Protein AF-A0A914NTE7-F1 (afdb_monomer_lite)

Structure (mmCIF, N/CA/C/O backbone):
data_AF-A0A914NTE7-F1
#
_entry.id   AF-A0A914NTE7-F1
#
loop_
_atom_site.group_PDB
_atom_site.id
_atom_site.type_symbol
_atom_site.label_atom_id
_atom_site.label_alt_id
_atom_site.label_comp_id
_atom_site.label_asym_id
_atom_site.label_entity_id
_atom_site.label_seq_id
_atom_site.pdbx_PDB_ins_code
_atom_site.Cartn_x
_atom_site.Cartn_y
_atom_site.Cartn_z
_atom_site.occupancy
_atom_site.B_iso_or_equiv
_atom_site.auth_seq_id
_atom_site.auth_comp_id
_atom_site.auth_asym_id
_atom_site.auth_atom_id
_atom_site.pdbx_PDB_model_num
ATOM 1 N N . ALA A 1 1 ? 28.923 -19.900 19.655 1.00 73.25 1 ALA A N 1
ATOM 2 C CA . ALA A 1 1 ? 27.895 -19.745 20.715 1.00 73.25 1 ALA A CA 1
ATOM 3 C C . ALA A 1 1 ? 27.067 -18.450 20.596 1.00 73.25 1 ALA A C 1
ATOM 5 O O . ALA A 1 1 ? 25.874 -18.494 20.878 1.00 73.25 1 ALA A O 1
ATOM 6 N N . ASN A 1 2 ? 27.645 -17.324 20.151 1.00 90.62 2 ASN A N 1
ATOM 7 C CA . ASN A 1 2 ? 26.983 -16.005 20.154 1.00 90.62 2 ASN A CA 1
ATOM 8 C C . ASN A 1 2 ? 25.767 -15.884 19.215 1.00 90.62 2 ASN A C 1
ATOM 10 O O . ASN A 1 2 ? 24.735 -15.382 19.647 1.00 90.62 2 ASN A O 1
ATOM 14 N N . CYS A 1 3 ? 25.819 -16.427 17.991 1.00 94.38 3 CYS A N 1
ATOM 15 C CA . CYS A 1 3 ? 24.678 -16.359 17.063 1.00 94.38 3 CYS A CA 1
ATOM 16 C C . CYS A 1 3 ? 23.444 -17.107 17.593 1.00 94.38 3 CYS A C 1
ATOM 18 O O . CYS A 1 3 ? 22.327 -16.616 17.486 1.00 94.38 3 CYS A O 1
ATOM 20 N N . ARG A 1 4 ? 23.634 -18.269 18.236 1.00 96.00 4 ARG A N 1
ATOM 21 C CA . ARG A 1 4 ? 22.527 -19.024 18.850 1.00 96.00 4 ARG A CA 1
ATOM 22 C C . ARG A 1 4 ? 21.894 -18.254 20.007 1.00 96.00 4 ARG A C 1
ATOM 24 O O . ARG A 1 4 ? 20.674 -18.191 20.080 1.00 96.00 4 ARG A O 1
ATOM 31 N N . LYS A 1 5 ? 22.709 -17.634 20.870 1.00 95.94 5 LYS A N 1
ATOM 32 C CA . LYS A 1 5 ? 22.209 -16.770 21.951 1.00 95.94 5 LYS A CA 1
ATOM 33 C C . LYS A 1 5 ? 21.409 -15.591 21.394 1.00 95.94 5 LYS A C 1
ATOM 35 O O . LYS A 1 5 ? 20.302 -15.360 21.857 1.00 95.94 5 LYS A O 1
ATOM 40 N N . TYR A 1 6 ? 21.923 -14.913 20.367 1.00 95.88 6 TYR A N 1
ATOM 41 C CA . TYR A 1 6 ? 21.221 -13.811 19.704 1.00 95.88 6 TYR A CA 1
ATOM 42 C C . TYR A 1 6 ? 19.859 -14.243 19.139 1.00 95.88 6 TYR A C 1
ATOM 44 O O . TYR A 1 6 ? 18.847 -13.605 19.420 1.00 95.88 6 TYR A O 1
ATOM 52 N N . LEU A 1 7 ? 19.815 -15.362 18.405 1.00 96.50 7 LEU A N 1
ATOM 53 C CA . LEU A 1 7 ? 18.572 -15.889 17.833 1.00 96.50 7 LEU A CA 1
ATOM 54 C C . LEU A 1 7 ? 17.552 -16.281 18.911 1.00 96.50 7 LEU A C 1
ATOM 56 O O . LEU A 1 7 ? 16.361 -16.027 18.746 1.00 96.50 7 LEU A O 1
ATOM 60 N N . ILE A 1 8 ? 18.007 -16.869 20.023 1.00 96.50 8 ILE A N 1
ATOM 61 C CA . ILE A 1 8 ? 17.139 -17.189 21.163 1.00 96.50 8 ILE A CA 1
ATOM 62 C C . ILE A 1 8 ? 16.599 -15.902 21.791 1.00 96.50 8 ILE A C 1
ATOM 64 O O . ILE A 1 8 ? 15.391 -15.794 21.972 1.00 96.50 8 ILE A O 1
ATOM 68 N N . SER A 1 9 ? 17.446 -14.904 22.056 1.00 94.69 9 SER A N 1
ATOM 69 C CA . SER A 1 9 ? 17.003 -13.620 22.613 1.00 94.69 9 SER A CA 1
ATOM 70 C C . SER A 1 9 ? 15.967 -12.933 21.724 1.00 94.69 9 SER A C 1
ATOM 72 O O . SER A 1 9 ? 14.947 -12.478 22.233 1.00 94.69 9 SER 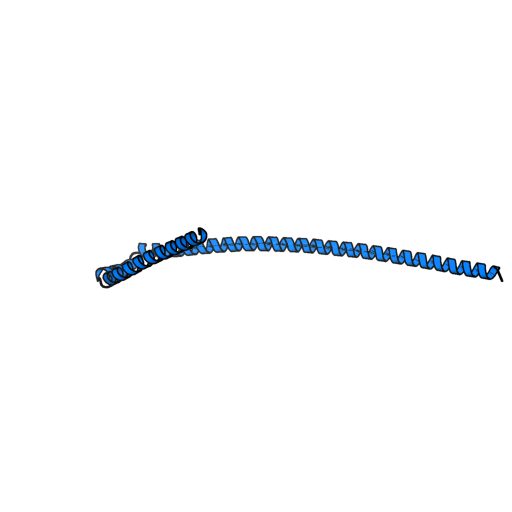A O 1
ATOM 74 N N . LYS A 1 10 ? 16.177 -12.924 20.400 1.00 96.44 10 LYS A N 1
ATOM 75 C CA . LYS A 1 10 ? 15.220 -12.358 19.439 1.00 96.44 10 LYS A CA 1
ATOM 76 C C . LYS A 1 10 ? 13.898 -13.120 19.397 1.00 96.44 10 LYS A C 1
ATOM 78 O O . LYS A 1 10 ? 12.840 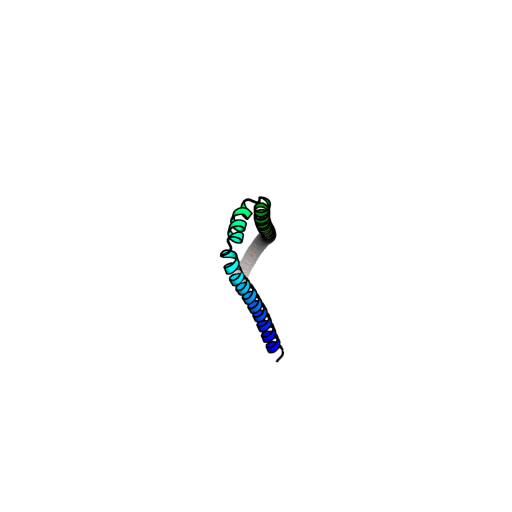-12.507 19.313 1.00 96.44 10 LYS A O 1
ATOM 83 N N . ARG A 1 11 ? 13.937 -14.452 19.497 1.00 96.62 11 ARG A N 1
ATOM 84 C CA . ARG A 1 11 ? 12.717 -15.261 19.614 1.00 96.62 11 ARG A CA 1
ATOM 85 C C . ARG A 1 11 ? 11.958 -14.927 20.898 1.00 96.62 11 ARG A C 1
ATOM 87 O O . ARG A 1 11 ? 10.760 -14.700 20.833 1.00 96.62 11 ARG A O 1
ATOM 94 N N . MET A 1 12 ? 12.645 -14.878 22.037 1.00 95.88 12 MET A N 1
ATOM 95 C CA . MET A 1 12 ? 12.011 -14.598 23.330 1.00 95.88 12 MET A CA 1
ATOM 96 C C . MET A 1 12 ? 11.447 -13.178 23.400 1.00 95.88 12 MET A C 1
ATOM 98 O O . MET A 1 12 ? 10.409 -12.972 24.009 1.00 95.88 12 MET A O 1
ATOM 102 N N . GLU A 1 13 ? 12.098 -12.204 22.763 1.00 96.31 13 GLU A N 1
ATOM 103 C CA . GLU A 1 13 ? 11.558 -10.852 22.597 1.00 96.31 13 GLU A CA 1
ATOM 104 C C . GLU A 1 13 ? 10.208 -10.881 21.872 1.00 96.31 13 GLU A C 1
ATOM 106 O O . GLU A 1 13 ? 9.221 -10.396 22.419 1.00 96.31 13 GLU A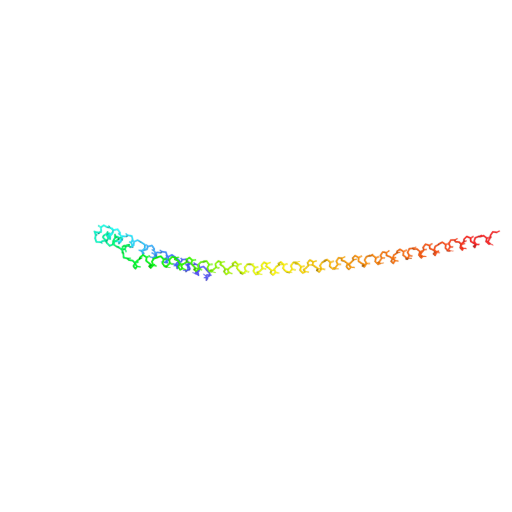 O 1
ATOM 111 N N . LYS A 1 14 ? 10.138 -11.574 20.730 1.00 96.62 14 LYS A N 1
ATOM 112 C CA . LYS A 1 14 ? 8.893 -11.747 19.974 1.00 96.62 14 LYS A CA 1
ATOM 113 C C . LYS A 1 14 ? 7.809 -12.493 20.760 1.00 96.62 14 LYS A C 1
ATOM 115 O O . LYS A 1 14 ? 6.637 -12.159 20.642 1.00 96.62 14 LYS A O 1
ATOM 120 N N . GLU A 1 15 ? 8.170 -13.515 21.536 1.00 97.00 15 GLU A N 1
ATOM 121 C CA . GLU A 1 15 ? 7.190 -14.223 22.372 1.00 97.00 15 GLU A CA 1
ATOM 122 C C . GLU A 1 15 ? 6.673 -13.342 23.516 1.00 97.00 15 GLU A C 1
ATOM 124 O O . GLU A 1 15 ? 5.473 -13.319 23.747 1.00 97.00 15 GLU A O 1
ATOM 129 N N . ARG A 1 16 ? 7.521 -12.522 24.153 1.00 96.81 16 ARG A N 1
ATOM 130 C CA . ARG A 1 16 ? 7.058 -11.558 25.169 1.00 96.81 16 ARG A CA 1
ATOM 131 C C . ARG A 1 16 ? 6.080 -10.535 24.600 1.00 96.81 16 ARG A C 1
ATOM 133 O O . ARG A 1 16 ? 5.084 -10.234 25.246 1.00 96.81 16 ARG A O 1
ATOM 140 N N . GLU A 1 17 ? 6.355 -10.013 23.405 1.00 96.81 17 GLU A N 1
ATOM 141 C CA . GLU A 1 17 ? 5.441 -9.092 22.715 1.00 96.81 17 GLU A CA 1
ATOM 142 C C . GLU A 1 17 ? 4.078 -9.744 22.453 1.00 96.81 17 GLU A C 1
ATOM 144 O O . GLU A 1 17 ? 3.037 -9.127 22.680 1.00 96.81 17 GLU A O 1
ATOM 149 N N . LYS A 1 18 ? 4.071 -11.010 22.020 1.00 97.19 18 LYS A N 1
ATOM 150 C CA . LYS A 1 18 ? 2.832 -11.769 21.810 1.00 97.19 18 LYS A CA 1
ATOM 151 C C . LYS A 1 18 ? 2.094 -12.039 23.111 1.00 97.19 18 LYS A C 1
ATOM 153 O O . LYS A 1 18 ? 0.884 -11.852 23.147 1.00 97.19 18 LYS A O 1
ATOM 158 N N . ASP A 1 19 ? 2.794 -12.479 24.150 1.00 97.94 19 ASP A N 1
ATOM 159 C CA . ASP A 1 19 ? 2.189 -12.791 25.444 1.00 97.94 19 ASP A CA 1
ATOM 160 C C . ASP A 1 19 ? 1.519 -11.551 26.042 1.00 97.94 19 ASP A C 1
ATOM 162 O O . ASP A 1 19 ? 0.396 -11.629 26.544 1.00 97.94 19 ASP A O 1
ATOM 166 N N . GLU A 1 20 ? 2.166 -10.390 25.930 1.00 97.19 20 GLU A N 1
ATOM 167 C CA . GLU A 1 20 ? 1.591 -9.120 26.368 1.00 97.19 20 GLU A CA 1
ATOM 168 C C . GLU A 1 20 ? 0.369 -8.734 25.526 1.00 97.19 20 GLU A C 1
ATOM 170 O O . GLU A 1 20 ? -0.686 -8.407 26.072 1.00 97.19 20 GLU A O 1
ATOM 175 N N . ALA A 1 21 ? 0.455 -8.856 24.198 1.00 97.88 21 ALA A N 1
ATOM 176 C CA . ALA A 1 21 ? -0.686 -8.612 23.320 1.00 97.88 21 ALA A CA 1
ATOM 177 C C . ALA A 1 21 ? -1.872 -9.537 23.651 1.00 97.88 21 ALA A C 1
ATOM 179 O O . ALA A 1 21 ? -3.012 -9.078 23.725 1.00 97.88 21 ALA A O 1
ATOM 180 N N . ILE A 1 22 ? -1.617 -10.824 23.909 1.00 98.06 22 ILE A N 1
ATOM 181 C CA . ILE A 1 22 ? -2.639 -11.802 24.302 1.00 98.06 22 ILE A CA 1
ATOM 182 C C . ILE A 1 22 ? -3.287 -11.393 25.623 1.00 98.06 22 ILE A C 1
ATOM 184 O O . ILE A 1 22 ? -4.515 -11.383 25.702 1.00 98.06 22 ILE A O 1
ATOM 188 N N . ARG A 1 23 ? -2.500 -11.005 26.633 1.00 98.06 23 ARG A N 1
ATOM 189 C CA . ARG A 1 23 ? -3.036 -10.535 27.920 1.00 98.06 23 ARG A CA 1
ATOM 190 C C . ARG A 1 23 ? -3.945 -9.329 27.752 1.00 98.06 23 ARG A C 1
ATOM 192 O O . ARG A 1 23 ? -5.046 -9.320 28.296 1.00 98.06 23 ARG A O 1
ATOM 199 N N . ILE A 1 24 ? -3.518 -8.341 26.969 1.00 97.81 24 ILE A N 1
ATOM 200 C CA . ILE A 1 24 ? -4.314 -7.142 26.695 1.00 97.81 24 ILE A CA 1
ATOM 201 C C . ILE A 1 24 ? -5.624 -7.515 25.995 1.00 97.81 24 ILE A C 1
ATOM 203 O O . ILE A 1 24 ? -6.683 -7.001 26.355 1.00 97.81 24 ILE A O 1
ATOM 207 N N . ILE A 1 25 ? -5.582 -8.415 25.010 1.00 97.62 25 ILE A N 1
ATOM 208 C CA . ILE A 1 25 ? -6.776 -8.863 24.281 1.00 97.62 25 ILE A CA 1
ATOM 209 C C . ILE A 1 25 ? -7.731 -9.622 25.205 1.00 97.62 25 ILE A C 1
ATOM 211 O O . ILE A 1 25 ? -8.926 -9.335 25.206 1.00 97.62 25 ILE A O 1
ATOM 215 N N . GLN A 1 26 ? -7.218 -10.557 26.006 1.00 97.62 26 GLN A N 1
ATOM 216 C CA . GLN A 1 26 ? -8.012 -11.336 26.958 1.00 97.62 26 GLN A CA 1
ATOM 217 C C . GLN A 1 26 ? -8.675 -10.430 27.996 1.00 97.62 26 GLN A C 1
ATOM 219 O O . GLN A 1 26 ? -9.891 -10.488 28.171 1.00 97.62 26 GLN A O 1
ATOM 224 N N . TRP A 1 27 ? -7.904 -9.525 28.603 1.00 97.88 27 TRP A N 1
ATOM 225 C CA . TRP A 1 27 ? -8.422 -8.562 29.570 1.00 97.88 27 TRP A CA 1
ATOM 226 C C . TRP A 1 27 ? -9.488 -7.651 28.953 1.00 97.88 27 TRP A C 1
ATOM 228 O O . TRP A 1 27 ? -10.553 -7.448 29.538 1.00 97.88 27 TRP A O 1
ATOM 238 N N . ASN A 1 28 ? -9.248 -7.143 27.740 1.00 97.38 28 ASN A N 1
ATOM 239 C CA . ASN A 1 28 ? -10.236 -6.337 27.025 1.00 97.38 28 ASN A CA 1
ATOM 240 C C . ASN A 1 28 ? -11.509 -7.127 26.710 1.00 97.38 28 ASN A C 1
ATOM 242 O O . ASN A 1 28 ? -12.599 -6.566 26.802 1.00 97.38 28 ASN A O 1
ATOM 246 N N . LEU A 1 29 ? -11.396 -8.408 26.354 1.00 97.19 29 LEU A N 1
ATOM 247 C CA . LEU A 1 29 ? -12.545 -9.258 26.056 1.00 97.19 29 LEU A CA 1
ATOM 248 C C . LEU A 1 29 ? -13.413 -9.474 27.298 1.00 97.19 29 LEU A C 1
ATOM 250 O O . LEU A 1 29 ? -14.623 -9.257 27.237 1.00 97.19 29 LEU A O 1
ATOM 254 N N . GLU A 1 30 ? -12.807 -9.860 28.418 1.00 96.50 30 GLU A N 1
ATOM 255 C CA . GLU A 1 30 ? -13.506 -10.040 29.696 1.00 96.50 30 GLU A CA 1
ATOM 256 C C . GLU A 1 30 ? -14.174 -8.734 30.132 1.00 96.50 30 GLU A C 1
ATOM 258 O O . GLU A 1 30 ? -15.378 -8.685 30.401 1.00 96.50 30 GLU A O 1
ATOM 263 N N . ARG A 1 31 ? -13.422 -7.629 30.086 1.00 96.00 31 ARG A N 1
ATOM 264 C CA . ARG A 1 31 ? -13.938 -6.309 30.442 1.00 96.00 31 ARG A CA 1
ATOM 265 C C . ARG A 1 31 ? -15.092 -5.877 29.540 1.00 96.00 31 ARG A C 1
ATOM 267 O O . ARG A 1 31 ? -16.075 -5.307 30.023 1.00 96.00 31 ARG A O 1
ATOM 274 N N . TRP A 1 32 ? -14.991 -6.140 28.239 1.00 95.81 32 TRP A N 1
ATOM 275 C CA . TRP A 1 32 ? -16.046 -5.852 27.275 1.00 95.81 32 TRP A CA 1
ATOM 276 C C . TRP A 1 32 ? -17.297 -6.691 27.533 1.00 95.81 32 TRP A C 1
ATOM 278 O O . TRP A 1 32 ? -18.398 -6.153 27.437 1.00 95.81 32 TRP A O 1
ATOM 288 N N . GLN A 1 33 ? -17.167 -7.969 27.899 1.00 95.75 33 GLN A N 1
ATOM 289 C CA . GLN A 1 33 ? -18.320 -8.817 28.221 1.00 95.75 33 GLN A CA 1
ATOM 290 C C . GLN A 1 33 ? -19.137 -8.246 29.386 1.00 95.75 33 GLN A C 1
ATOM 292 O O . GLN A 1 33 ? -20.370 -8.233 29.321 1.00 95.75 33 GLN A O 1
ATOM 297 N N . ASP A 1 34 ? -18.470 -7.727 30.417 1.00 94.69 34 ASP A N 1
ATOM 298 C CA . ASP A 1 34 ? -19.134 -7.074 31.548 1.00 94.69 34 ASP A CA 1
ATOM 299 C C . ASP A 1 34 ? -19.794 -5.754 31.144 1.00 94.69 34 ASP A C 1
ATOM 301 O O . ASP A 1 34 ? -20.964 -5.505 31.456 1.00 94.69 34 ASP A O 1
ATOM 305 N N . LEU A 1 35 ? -19.070 -4.912 30.401 1.00 94.62 35 LEU A N 1
ATOM 306 C CA . LEU A 1 35 ? -19.591 -3.635 29.916 1.00 94.62 35 LEU A CA 1
ATOM 307 C C . LEU A 1 35 ? -20.788 -3.831 28.983 1.00 94.62 35 LEU A C 1
ATOM 309 O O . LEU A 1 35 ? -21.789 -3.138 29.126 1.00 94.62 35 LEU A O 1
ATOM 313 N N . ASN A 1 36 ? -20.746 -4.808 28.082 1.00 93.25 36 ASN A N 1
ATOM 314 C CA . ASN A 1 36 ? -21.805 -5.050 27.107 1.00 93.25 36 ASN A CA 1
ATOM 315 C C . ASN A 1 36 ? -23.127 -5.505 27.757 1.00 93.25 36 ASN A C 1
ATOM 317 O O . ASN A 1 36 ? -24.216 -5.217 27.254 1.00 93.25 36 ASN A O 1
ATOM 321 N N . LYS A 1 37 ? -23.063 -6.175 28.915 1.00 94.44 37 LYS A N 1
ATOM 322 C CA . LYS A 1 37 ? -24.256 -6.515 29.709 1.00 94.44 37 LYS A CA 1
ATOM 323 C C . LYS A 1 37 ? -24.870 -5.284 30.389 1.00 94.44 37 LYS A C 1
ATOM 325 O O . LYS A 1 37 ? -26.073 -5.281 30.662 1.00 94.44 37 LYS A O 1
ATOM 330 N N . SER A 1 38 ? -24.085 -4.232 30.628 1.00 96.00 38 SER A N 1
ATOM 331 C CA . SER A 1 38 ? -24.538 -3.005 31.289 1.00 96.00 38 SER A CA 1
ATOM 332 C C . SER A 1 38 ? -25.551 -2.222 30.450 1.00 96.00 38 SER A C 1
ATOM 334 O O . SER A 1 38 ? -25.343 -1.936 29.269 1.00 96.00 38 SER A O 1
ATOM 336 N N . LYS A 1 39 ? -26.647 -1.794 31.088 1.00 96.38 39 LYS A N 1
ATOM 337 C CA . LYS A 1 39 ? -27.662 -0.930 30.458 1.00 96.38 39 LYS A CA 1
ATOM 338 C C . LYS A 1 39 ? -27.105 0.454 30.103 1.00 96.38 39 LYS A C 1
ATOM 340 O O . LYS A 1 39 ? -27.455 0.997 29.061 1.00 96.38 39 LYS A O 1
ATOM 345 N N . TRP A 1 40 ? -26.208 0.993 30.931 1.00 95.88 40 TRP A N 1
ATOM 346 C CA . TRP A 1 40 ? -25.569 2.292 30.694 1.00 95.88 40 TRP A CA 1
ATOM 347 C C . TRP A 1 40 ? -24.672 2.280 29.462 1.00 95.88 40 TRP A C 1
ATOM 349 O O . TRP A 1 40 ? -24.678 3.229 28.684 1.00 95.88 40 TRP A O 1
ATOM 359 N N . TRP A 1 41 ? -23.951 1.179 29.245 1.00 95.38 41 TRP A N 1
ATOM 360 C CA . TRP A 1 41 ? -23.128 1.017 28.052 1.00 95.38 41 TRP A CA 1
ATOM 361 C C . TRP A 1 41 ? -23.980 0.972 26.781 1.00 95.38 41 TRP A C 1
ATOM 363 O O . TRP A 1 41 ? -23.690 1.679 25.820 1.00 95.38 41 TRP A O 1
ATOM 373 N N . LYS A 1 42 ? -25.081 0.210 26.796 1.00 94.81 42 LYS A N 1
ATOM 374 C CA . LYS A 1 42 ? -26.032 0.156 25.673 1.00 94.81 42 LYS A CA 1
ATOM 375 C C . LYS A 1 42 ? -26.604 1.535 25.336 1.00 94.81 42 LYS A C 1
ATOM 377 O O . LYS A 1 42 ? -26.662 1.896 24.165 1.00 94.81 42 LYS A O 1
ATOM 382 N N . LEU A 1 43 ? -26.973 2.315 26.355 1.00 94.81 43 LEU A N 1
ATOM 383 C CA . LEU A 1 43 ? -27.446 3.688 26.175 1.00 94.81 43 LEU A CA 1
ATOM 384 C C . LEU A 1 43 ? -26.362 4.584 25.559 1.00 94.81 43 LEU A C 1
ATOM 386 O O . LEU A 1 43 ? -26.634 5.303 24.602 1.00 94.81 43 LEU A O 1
ATOM 390 N N . PHE A 1 44 ? -25.129 4.512 26.064 1.00 92.56 44 PHE A N 1
ATOM 391 C CA . PHE A 1 44 ? -24.004 5.274 25.522 1.00 92.56 44 PHE A CA 1
ATOM 392 C C . PHE A 1 44 ? -23.745 4.951 24.046 1.00 92.56 44 PHE A C 1
ATOM 394 O O . PHE A 1 44 ? -23.623 5.865 23.234 1.00 92.56 44 PHE A O 1
ATOM 401 N N . VAL A 1 45 ? -23.703 3.664 23.685 1.00 91.31 45 VAL A N 1
ATOM 402 C CA . VAL A 1 45 ? -23.496 3.226 22.296 1.00 91.31 45 VAL A CA 1
ATOM 403 C C . VAL A 1 45 ? -24.616 3.727 21.383 1.00 91.31 45 VAL A C 1
ATOM 405 O O . VAL A 1 45 ? -24.336 4.111 20.253 1.00 91.31 45 VAL A O 1
ATOM 408 N N . TYR A 1 46 ? -25.860 3.776 21.868 1.00 91.44 46 TYR A N 1
ATOM 409 C CA . TYR A 1 46 ? -26.990 4.314 21.109 1.00 91.44 46 TYR A CA 1
ATOM 410 C C . TYR A 1 46 ? -26.909 5.836 20.911 1.00 91.44 46 TYR A C 1
ATOM 412 O O . TYR A 1 46 ? -27.190 6.334 19.825 1.00 91.44 46 TYR A O 1
ATOM 420 N N . ILE A 1 47 ? -26.507 6.583 21.943 1.00 91.62 47 ILE A N 1
ATOM 421 C CA . ILE A 1 47 ? -26.445 8.051 21.892 1.00 91.62 47 ILE A CA 1
ATOM 422 C C . ILE A 1 47 ? -25.204 8.543 21.135 1.00 91.62 47 ILE A C 1
ATOM 424 O O . ILE A 1 47 ? -25.279 9.552 20.440 1.00 91.62 47 ILE A O 1
ATOM 428 N N . ARG A 1 48 ? -24.062 7.851 21.230 1.00 88.12 48 ARG A N 1
ATOM 429 C CA . ARG A 1 48 ? -22.775 8.307 20.674 1.00 88.12 48 ARG A CA 1
ATOM 430 C C . ARG A 1 48 ? -22.828 8.699 19.184 1.00 88.12 48 ARG A C 1
ATOM 432 O O . ARG A 1 48 ? -22.280 9.750 18.868 1.00 88.12 48 ARG A O 1
ATOM 439 N N . PRO A 1 49 ? -23.467 7.943 18.269 1.00 85.06 49 PRO A N 1
ATOM 440 C CA . PRO A 1 49 ? -23.586 8.335 16.861 1.00 85.06 49 PRO A CA 1
ATOM 441 C C . PRO A 1 49 ? -24.428 9.594 16.632 1.00 85.06 49 PRO A C 1
ATOM 443 O O . PRO A 1 49 ? -24.248 10.268 15.624 1.00 85.06 49 PRO A O 1
ATOM 446 N N . LEU A 1 50 ? -25.338 9.917 17.557 1.00 85.75 50 LEU A N 1
ATOM 447 C CA . LEU A 1 50 ? -26.161 11.127 17.497 1.00 85.75 50 LEU A CA 1
ATOM 448 C C . LEU A 1 50 ? -25.370 12.380 17.893 1.00 85.75 50 LEU A C 1
ATOM 450 O O . LEU A 1 50 ? -25.858 13.489 17.699 1.00 85.75 50 LEU A O 1
ATOM 454 N N . ILE A 1 51 ? -24.161 12.215 18.442 1.00 85.69 51 ILE A N 1
ATOM 455 C CA . ILE A 1 51 ? -23.249 13.306 18.780 1.00 85.69 51 ILE A CA 1
ATOM 456 C C . ILE A 1 51 ? -22.415 13.626 17.528 1.00 85.69 51 ILE A C 1
ATOM 458 O O . ILE A 1 51 ? -21.539 12.832 17.170 1.00 85.69 51 ILE A O 1
ATOM 462 N N . PRO A 1 52 ? -22.621 14.784 16.869 1.00 76.81 52 PRO A N 1
ATOM 463 C CA . PRO A 1 52 ? -21.978 15.092 15.591 1.00 76.81 52 PRO A CA 1
ATOM 464 C C . PRO A 1 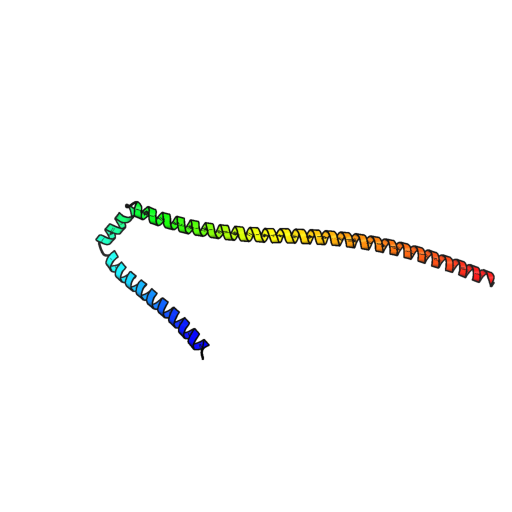52 ? -20.449 15.016 15.648 1.00 76.81 52 PRO A C 1
ATOM 466 O O . PRO A 1 52 ? -19.842 14.448 14.744 1.00 76.81 52 PRO A O 1
ATOM 469 N N . ALA A 1 53 ? -19.837 15.481 16.743 1.00 76.75 53 ALA A N 1
ATOM 470 C CA . ALA A 1 53 ? -18.388 15.426 16.954 1.00 76.75 53 ALA A CA 1
ATOM 471 C C . ALA A 1 53 ? -17.822 13.999 16.816 1.00 76.75 53 ALA A C 1
ATOM 473 O O . ALA A 1 53 ? -16.867 13.779 16.081 1.00 76.75 53 ALA A O 1
ATOM 474 N N . ALA A 1 54 ? -18.485 12.997 17.406 1.00 72.06 54 ALA A N 1
ATOM 475 C CA . ALA A 1 54 ? -18.024 11.609 17.346 1.00 72.06 54 ALA A CA 1
ATOM 476 C C . ALA A 1 54 ? -18.080 11.012 15.925 1.00 72.06 54 ALA A C 1
ATOM 478 O O . ALA A 1 54 ? -17.287 10.131 15.592 1.00 72.06 54 ALA A O 1
ATOM 479 N N . SER A 1 55 ? -19.023 11.471 15.095 1.00 71.81 55 SER A N 1
ATOM 480 C CA . SER A 1 55 ? -19.164 11.031 13.700 1.00 71.81 55 SER A CA 1
ATOM 481 C C . SER A 1 55 ? -18.195 11.744 12.749 1.00 71.81 55 SER A C 1
ATOM 483 O O . SER A 1 55 ? -17.705 11.139 11.793 1.00 71.81 55 SER A O 1
ATOM 485 N N . VAL A 1 56 ? -17.893 13.016 13.028 1.00 77.00 56 VAL A N 1
ATOM 486 C CA . VAL A 1 56 ? -16.968 13.833 12.239 1.00 77.00 56 VAL A CA 1
ATOM 487 C C . VAL A 1 56 ? -15.537 13.355 12.448 1.00 77.00 56 VAL A C 1
ATOM 489 O O . VAL A 1 56 ? -14.881 13.072 11.451 1.00 77.00 56 VAL A O 1
ATOM 492 N N . ASP A 1 57 ? -15.107 13.132 13.693 1.00 78.75 57 ASP A N 1
ATOM 493 C CA . ASP A 1 57 ? -13.740 12.688 14.006 1.00 78.75 57 ASP A CA 1
ATOM 494 C C . ASP A 1 57 ? -13.396 11.349 13.333 1.00 78.75 57 ASP A C 1
ATOM 496 O O . ASP A 1 57 ? -12.346 11.192 12.711 1.00 78.75 57 ASP A O 1
ATOM 500 N N . ALA A 1 58 ? -14.313 10.376 13.396 1.00 80.25 58 ALA A N 1
ATOM 501 C CA . ALA A 1 58 ? -14.103 9.059 12.797 1.00 80.25 58 ALA A CA 1
ATOM 502 C C . ALA A 1 58 ? -14.050 9.112 11.261 1.00 80.25 58 ALA A C 1
ATOM 504 O O . ALA A 1 58 ? -13.277 8.381 10.639 1.00 80.25 58 ALA A O 1
ATOM 505 N N . ARG A 1 59 ? -14.873 9.963 10.636 1.00 83.44 59 ARG A N 1
ATOM 506 C CA . ARG A 1 59 ? -14.859 10.160 9.182 1.00 83.44 59 ARG A CA 1
ATOM 507 C C . ARG A 1 59 ? -13.610 10.915 8.740 1.00 83.44 59 ARG A C 1
ATOM 509 O O . ARG A 1 59 ? -13.007 10.539 7.743 1.00 83.44 59 ARG A O 1
ATOM 516 N N . GLU A 1 60 ? -13.227 11.952 9.473 1.00 88.00 60 GLU A N 1
ATOM 517 C CA . GLU A 1 60 ? -12.041 12.752 9.188 1.00 88.00 60 GLU A CA 1
ATOM 518 C C . GLU A 1 60 ? -10.769 11.909 9.278 1.00 88.00 60 GLU A C 1
ATOM 520 O O . GLU A 1 60 ? -9.934 11.989 8.383 1.00 88.00 60 GLU A O 1
ATOM 525 N N . HIS A 1 61 ? -10.646 11.040 10.287 1.00 86.25 61 HIS A N 1
ATOM 526 C CA . HIS A 1 61 ? -9.526 10.102 10.360 1.00 86.25 61 HIS A CA 1
ATOM 527 C C . HIS A 1 61 ? -9.465 9.160 9.160 1.00 86.25 61 HIS A C 1
ATOM 529 O O . HIS A 1 61 ? -8.414 9.068 8.533 1.00 86.25 61 HIS A O 1
ATOM 535 N N . ARG A 1 62 ? -10.586 8.539 8.772 1.00 88.88 62 ARG A N 1
ATOM 536 C CA . ARG A 1 62 ? -10.613 7.664 7.586 1.00 88.88 62 ARG A CA 1
ATOM 537 C C . ARG A 1 62 ? -10.223 8.408 6.313 1.00 88.88 62 ARG A C 1
ATOM 539 O O . ARG A 1 62 ? -9.471 7.883 5.503 1.00 88.88 62 ARG A O 1
ATOM 546 N N . LEU A 1 63 ? -10.724 9.630 6.135 1.00 93.50 63 LEU A N 1
ATOM 547 C CA . LEU A 1 63 ? -10.382 10.451 4.974 1.00 93.50 63 LEU A CA 1
ATOM 548 C C . LEU A 1 63 ? -8.906 10.854 4.980 1.00 93.50 63 LEU A C 1
ATOM 550 O O . LEU A 1 63 ? -8.284 10.836 3.926 1.00 93.50 63 LEU A O 1
ATOM 554 N N . LYS A 1 64 ? -8.334 11.173 6.146 1.00 93.75 64 LYS A N 1
ATOM 555 C CA . LYS A 1 64 ? -6.903 11.475 6.292 1.00 93.75 64 LYS A CA 1
ATOM 556 C C . LYS A 1 64 ? -6.024 10.268 5.976 1.00 93.75 64 LYS A C 1
ATOM 558 O O . LYS A 1 64 ? -5.046 10.422 5.257 1.00 93.75 64 LYS A O 1
ATOM 563 N N . GLU A 1 65 ? -6.378 9.083 6.467 1.00 94.00 65 GLU A N 1
ATOM 564 C CA . GLU A 1 65 ? -5.660 7.840 6.152 1.00 94.00 65 GLU A CA 1
ATOM 565 C C . GLU A 1 65 ? -5.716 7.526 4.654 1.00 94.00 65 GLU A C 1
ATOM 567 O O . GLU A 1 65 ? -4.687 7.243 4.047 1.00 94.00 65 GLU A O 1
ATOM 572 N N . HIS A 1 66 ? -6.897 7.644 4.041 1.00 94.50 66 HIS A N 1
ATOM 573 C CA . HIS A 1 66 ? -7.060 7.452 2.600 1.00 94.50 66 HIS A CA 1
ATOM 574 C C . HIS A 1 66 ? -6.293 8.495 1.777 1.00 94.50 66 HIS A C 1
ATOM 576 O O . HIS A 1 66 ? -5.690 8.144 0.769 1.00 94.50 66 HIS A O 1
ATOM 582 N N . LEU A 1 67 ? -6.299 9.768 2.188 1.00 96.19 67 LEU A N 1
ATOM 583 C CA . LEU A 1 67 ? -5.524 10.814 1.516 1.00 96.19 67 LEU A CA 1
ATOM 584 C C . LEU A 1 67 ? -4.027 10.523 1.590 1.00 96.19 67 LEU A C 1
ATOM 586 O O . LEU A 1 67 ? -3.367 10.563 0.561 1.00 96.19 67 LEU A O 1
ATOM 590 N N . ALA A 1 68 ? -3.516 10.155 2.765 1.00 94.88 68 ALA A N 1
ATOM 591 C CA . ALA A 1 68 ? -2.108 9.814 2.933 1.00 94.88 68 ALA A CA 1
ATOM 592 C C . ALA A 1 68 ? -1.695 8.604 2.073 1.00 94.88 68 ALA A C 1
ATOM 594 O O . ALA A 1 68 ? -0.602 8.589 1.513 1.00 94.88 68 ALA A O 1
ATOM 595 N N . GLN A 1 69 ? -2.568 7.600 1.938 1.00 95.50 69 GLN A N 1
ATOM 596 C CA . GLN A 1 69 ? -2.331 6.458 1.047 1.00 95.50 69 GLN A CA 1
ATOM 597 C C . GLN A 1 69 ? -2.287 6.883 -0.424 1.00 95.50 69 GLN A C 1
ATOM 599 O O . GLN A 1 69 ? -1.353 6.523 -1.132 1.00 95.50 69 GLN A O 1
ATOM 604 N N . LEU A 1 70 ? -3.253 7.691 -0.870 1.00 96.38 70 LEU A N 1
ATOM 605 C CA . LEU A 1 70 ? -3.305 8.177 -2.252 1.00 96.38 70 LEU A CA 1
ATOM 606 C C . LEU A 1 70 ? -2.130 9.099 -2.600 1.00 96.38 70 LEU A C 1
ATOM 608 O O . LEU A 1 70 ? -1.644 9.067 -3.727 1.00 96.38 70 LEU A O 1
ATOM 612 N N . GLU A 1 71 ? -1.671 9.922 -1.657 1.00 96.44 71 GLU A N 1
ATOM 613 C CA . GLU A 1 71 ? -0.474 10.753 -1.827 1.00 96.44 71 GLU A CA 1
ATOM 614 C C . GLU A 1 71 ? 0.773 9.887 -2.039 1.00 96.44 71 GLU A C 1
ATOM 616 O O . GLU A 1 71 ? 1.555 10.152 -2.952 1.00 96.44 71 GLU A O 1
ATOM 621 N N . LEU A 1 72 ? 0.915 8.812 -1.260 1.00 96.06 72 LEU A N 1
ATOM 622 C CA . LEU A 1 72 ? 2.032 7.879 -1.383 1.00 96.06 72 LEU A CA 1
ATOM 623 C C . LEU A 1 72 ? 1.995 7.111 -2.714 1.00 96.06 72 LEU A C 1
ATOM 625 O O . LEU A 1 72 ? 3.009 7.052 -3.407 1.00 96.06 72 LEU A O 1
ATOM 629 N N . GLU A 1 73 ? 0.826 6.608 -3.121 1.00 96.44 73 GLU A N 1
ATOM 630 C CA . GLU A 1 73 ? 0.642 5.951 -4.426 1.00 96.44 73 GLU A CA 1
ATOM 631 C C . GLU A 1 73 ? 0.941 6.900 -5.598 1.00 96.44 73 GLU A C 1
ATOM 633 O O . GLU A 1 73 ? 1.549 6.503 -6.594 1.00 96.44 73 GLU A O 1
ATOM 638 N N . LEU A 1 74 ? 0.549 8.175 -5.493 1.00 96.31 74 LEU A N 1
ATOM 639 C CA . LEU A 1 74 ? 0.855 9.174 -6.517 1.00 96.31 74 LEU A CA 1
ATOM 640 C C . LEU A 1 74 ? 2.355 9.434 -6.642 1.00 96.31 74 LEU A C 1
ATOM 642 O O . LEU A 1 74 ? 2.850 9.588 -7.761 1.00 96.31 74 LEU A O 1
ATOM 646 N N . ASP A 1 75 ? 3.073 9.504 -5.527 1.00 96.19 75 ASP A N 1
ATOM 647 C CA . ASP A 1 75 ? 4.517 9.724 -5.541 1.00 96.19 75 ASP A CA 1
ATOM 648 C C . ASP A 1 75 ? 5.273 8.509 -6.098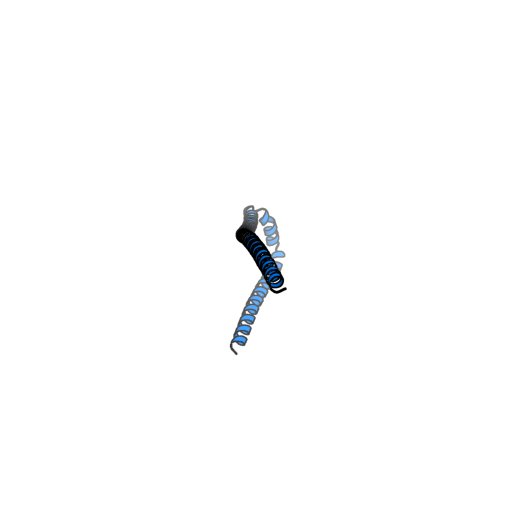 1.00 96.19 75 ASP A C 1
ATOM 650 O O . ASP A 1 75 ? 6.205 8.678 -6.894 1.00 96.19 75 ASP A O 1
ATOM 654 N N . GLU A 1 76 ? 4.829 7.290 -5.781 1.00 96.56 76 GLU A N 1
ATOM 655 C CA . GLU A 1 76 ? 5.348 6.057 -6.384 1.00 96.56 76 GLU A CA 1
ATOM 656 C C . GLU A 1 76 ? 5.124 6.042 -7.901 1.00 96.56 76 GLU A C 1
ATOM 658 O O . GLU A 1 76 ? 6.084 5.912 -8.665 1.00 96.56 76 GLU A O 1
ATOM 663 N N . LEU A 1 77 ? 3.894 6.295 -8.359 1.00 96.12 77 LEU A N 1
ATOM 664 C CA . LEU A 1 77 ? 3.565 6.334 -9.787 1.00 96.12 77 LEU A CA 1
ATOM 665 C C . LEU A 1 77 ? 4.338 7.423 -10.542 1.00 96.12 77 LEU A C 1
ATOM 667 O O . LEU A 1 77 ? 4.758 7.216 -11.682 1.00 96.12 77 LEU A O 1
ATOM 671 N N . ARG A 1 78 ? 4.561 8.589 -9.926 1.00 95.81 78 ARG A N 1
ATOM 672 C CA . ARG A 1 78 ? 5.383 9.661 -10.514 1.00 95.81 78 ARG A CA 1
ATOM 673 C C . ARG A 1 78 ? 6.840 9.239 -10.666 1.00 95.81 78 ARG A C 1
ATOM 675 O O . ARG A 1 78 ? 7.450 9.524 -11.699 1.00 95.81 78 ARG A O 1
ATOM 682 N N . SER A 1 79 ? 7.390 8.568 -9.658 1.00 95.94 79 SER A N 1
ATOM 683 C CA . SER A 1 79 ? 8.751 8.032 -9.692 1.00 95.94 79 SER A CA 1
ATOM 684 C C . SER A 1 79 ? 8.905 6.977 -10.791 1.00 95.94 79 SER A C 1
ATOM 686 O O . SER A 1 79 ? 9.823 7.059 -11.613 1.00 95.94 79 SER A O 1
ATOM 688 N N . GLU A 1 80 ? 7.960 6.039 -10.872 1.00 95.88 80 GLU A N 1
ATOM 689 C CA . GLU A 1 80 ? 7.932 5.001 -11.903 1.00 95.88 80 GLU A CA 1
ATOM 690 C C . GLU A 1 80 ? 7.808 5.588 -13.309 1.00 95.88 80 GLU A C 1
ATOM 692 O O . GLU A 1 80 ? 8.580 5.222 -14.197 1.00 95.88 80 GLU A O 1
ATOM 697 N N . HIS A 1 81 ? 6.901 6.547 -13.509 1.00 95.25 81 HIS A N 1
ATOM 698 C CA . HIS A 1 81 ? 6.734 7.224 -14.793 1.00 95.25 81 HIS A CA 1
ATOM 699 C C . HIS A 1 81 ? 8.014 7.952 -15.220 1.00 95.25 81 HIS A C 1
ATOM 701 O O . HIS A 1 81 ? 8.453 7.821 -16.361 1.00 95.25 81 HIS A O 1
ATOM 707 N N . SER A 1 82 ? 8.641 8.697 -14.304 1.00 95.69 82 SER A N 1
ATOM 708 C CA . SER A 1 82 ? 9.902 9.398 -14.567 1.00 95.69 82 SER A CA 1
ATOM 709 C C . SER A 1 82 ? 11.007 8.427 -14.991 1.00 95.69 82 SER A C 1
ATOM 711 O O . SER A 1 82 ? 11.692 8.639 -15.993 1.00 95.69 82 SER A O 1
ATOM 713 N N . ARG A 1 83 ? 11.133 7.301 -14.281 1.00 95.19 83 ARG A N 1
ATOM 714 C CA . ARG A 1 83 ? 12.100 6.257 -14.617 1.00 95.19 83 ARG A CA 1
ATOM 715 C C . ARG A 1 83 ? 11.819 5.630 -15.985 1.00 95.19 83 ARG A C 1
ATOM 717 O O . ARG A 1 83 ? 12.738 5.528 -16.795 1.00 95.19 83 ARG A O 1
ATOM 724 N N . ALA A 1 84 ? 10.573 5.250 -16.257 1.00 95.94 84 ALA A N 1
ATOM 725 C CA . ALA A 1 84 ? 10.179 4.670 -17.538 1.00 95.94 84 ALA A CA 1
ATOM 726 C C . ALA A 1 84 ? 10.440 5.638 -18.706 1.00 95.94 84 ALA A C 1
ATOM 728 O O . ALA A 1 84 ? 10.867 5.222 -19.783 1.00 95.94 84 ALA A O 1
ATOM 729 N N . GLN A 1 85 ? 10.243 6.939 -18.487 1.00 96.88 85 GLN A N 1
ATOM 730 C CA . GLN A 1 85 ? 10.515 7.964 -19.488 1.00 96.88 85 GLN A CA 1
ATOM 731 C C . GLN A 1 85 ? 12.014 8.106 -19.782 1.00 96.88 85 GLN A C 1
ATOM 733 O O . GLN A 1 85 ? 12.402 8.156 -20.949 1.00 96.88 85 GLN A O 1
ATOM 738 N N . LEU A 1 86 ? 12.869 8.074 -18.755 1.00 96.06 86 LEU A N 1
ATOM 739 C CA . LEU A 1 86 ? 14.325 8.053 -18.936 1.00 96.06 86 LEU A CA 1
ATOM 740 C C . LEU A 1 86 ? 14.798 6.794 -19.676 1.00 96.06 86 LEU A C 1
ATOM 742 O O . LEU A 1 86 ? 15.657 6.878 -20.557 1.00 96.06 86 LEU A O 1
ATOM 746 N N . GLU A 1 87 ? 14.228 5.631 -19.353 1.00 96.19 87 GLU A N 1
ATOM 747 C CA . GLU A 1 87 ? 14.523 4.373 -20.046 1.00 96.19 87 GLU A CA 1
ATOM 748 C C . GLU A 1 87 ? 14.126 4.461 -21.530 1.00 96.19 87 GLU A C 1
ATOM 750 O O . GLU A 1 87 ? 14.937 4.130 -22.402 1.00 96.19 87 GLU A O 1
ATOM 755 N N . LEU A 1 88 ? 12.943 5.003 -21.839 1.00 96.31 88 LEU A N 1
ATOM 756 C CA . LEU A 1 88 ? 12.478 5.211 -23.213 1.00 96.31 88 LEU A CA 1
ATOM 757 C C . LEU A 1 88 ? 13.391 6.165 -23.994 1.00 96.31 88 LEU A C 1
ATOM 759 O O . LEU A 1 88 ? 13.789 5.854 -25.118 1.00 96.31 88 LEU A O 1
ATOM 763 N N . GLU A 1 89 ? 13.753 7.305 -23.405 1.00 96.38 89 GLU A N 1
ATOM 764 C CA . GLU A 1 89 ? 14.670 8.263 -24.028 1.00 96.38 89 GLU A CA 1
ATOM 765 C C . GLU A 1 89 ? 16.046 7.642 -24.291 1.00 96.38 89 GLU A C 1
ATOM 767 O O . GLU A 1 89 ? 16.645 7.874 -25.346 1.00 96.38 89 GLU A O 1
ATOM 772 N N . SER A 1 90 ? 16.552 6.829 -23.359 1.00 95.31 90 SER A N 1
ATOM 773 C CA . SER A 1 90 ? 17.823 6.125 -23.538 1.00 95.31 90 SER A CA 1
ATOM 774 C C . SER A 1 90 ? 17.752 5.132 -24.702 1.00 95.31 90 SER A C 1
ATOM 776 O O . SER A 1 90 ? 18.624 5.142 -25.571 1.00 95.31 90 SER A O 1
ATOM 778 N N . ALA A 1 91 ? 16.666 4.359 -24.796 1.00 95.31 91 ALA A N 1
ATOM 779 C CA . ALA A 1 91 ? 16.456 3.382 -25.856 1.00 95.31 91 ALA A CA 1
ATOM 780 C C . ALA A 1 91 ? 16.320 4.052 -27.231 1.00 95.31 91 ALA A C 1
ATOM 782 O O . ALA A 1 91 ? 16.884 3.572 -28.216 1.00 95.31 91 ALA A O 1
ATOM 783 N N . GLN A 1 92 ? 15.628 5.193 -27.306 1.00 96.25 92 GLN A N 1
ATOM 784 C CA . GLN A 1 92 ? 15.519 5.986 -28.533 1.00 96.25 92 GLN A CA 1
ATOM 785 C C . GLN A 1 92 ? 16.878 6.526 -28.986 1.00 96.25 92 GLN A C 1
ATOM 787 O O . GLN A 1 92 ? 17.209 6.423 -30.168 1.00 96.25 92 GLN A O 1
ATOM 792 N N . LYS A 1 93 ? 17.696 7.047 -28.063 1.00 95.69 93 LYS A N 1
ATOM 793 C CA . LYS A 1 93 ? 19.060 7.503 -28.374 1.00 95.69 93 LYS A CA 1
ATOM 794 C C . LYS A 1 93 ? 19.936 6.350 -28.860 1.00 95.69 93 LYS A C 1
ATOM 796 O O . LYS A 1 93 ? 20.608 6.489 -29.878 1.00 95.69 93 LYS A O 1
ATOM 801 N N . SER A 1 94 ? 19.892 5.198 -28.190 1.00 94.69 94 SER A N 1
ATOM 802 C CA . SER A 1 94 ? 20.615 3.996 -28.622 1.00 94.69 94 SER A CA 1
ATOM 803 C C . SER A 1 94 ? 20.180 3.529 -30.009 1.00 94.69 94 SER A C 1
ATOM 805 O O . SER A 1 94 ? 21.031 3.177 -30.822 1.00 94.69 94 SER A O 1
ATOM 807 N N . LYS A 1 95 ? 18.877 3.583 -30.312 1.00 95.88 95 LYS A N 1
ATOM 808 C CA . LYS A 1 95 ? 18.347 3.257 -31.639 1.00 95.88 95 LYS A CA 1
ATOM 809 C C . LYS A 1 95 ? 18.877 4.211 -32.713 1.00 95.88 95 LYS A C 1
ATOM 811 O O . LYS A 1 95 ? 19.380 3.738 -33.722 1.00 95.88 95 LYS A O 1
ATOM 816 N N . GLN A 1 96 ? 18.844 5.523 -32.474 1.00 96.00 96 GLN A N 1
ATOM 817 C CA . GLN A 1 96 ? 19.385 6.515 -33.414 1.00 96.00 96 GLN A CA 1
ATOM 818 C C . GLN A 1 96 ? 20.888 6.330 -33.652 1.00 96.00 96 GLN A C 1
ATOM 820 O O . GLN A 1 96 ? 21.367 6.484 -34.772 1.00 96.00 96 GLN A O 1
ATOM 825 N N . ILE A 1 97 ? 21.645 5.997 -32.602 1.00 95.88 97 ILE A N 1
ATOM 826 C CA . ILE A 1 97 ? 23.073 5.683 -32.719 1.00 95.88 97 ILE A CA 1
ATOM 827 C C . ILE A 1 97 ? 23.264 4.434 -33.588 1.00 95.88 97 ILE A C 1
ATOM 829 O O . ILE A 1 97 ? 24.077 4.458 -34.506 1.00 95.88 97 ILE A O 1
ATOM 833 N N . ALA A 1 98 ? 22.503 3.366 -33.340 1.00 95.31 98 ALA A N 1
ATOM 834 C CA . ALA A 1 98 ? 22.576 2.135 -34.123 1.00 95.31 98 ALA A CA 1
ATOM 835 C C . ALA A 1 98 ? 22.201 2.348 -35.602 1.00 95.31 98 ALA A C 1
ATOM 837 O O . ALA A 1 98 ? 22.862 1.798 -36.479 1.00 95.31 98 ALA A O 1
ATOM 838 N N . GLU A 1 99 ? 21.185 3.169 -35.884 1.00 95.38 99 GLU A N 1
ATOM 839 C CA . GLU A 1 99 ? 20.790 3.550 -37.247 1.00 95.38 99 GLU A CA 1
ATOM 840 C C . GLU A 1 99 ? 21.925 4.290 -37.966 1.00 95.38 99 GLU A C 1
ATOM 842 O O . GLU A 1 99 ? 22.318 3.876 -39.055 1.00 95.38 99 GLU A O 1
ATOM 847 N N . LYS A 1 100 ? 22.537 5.296 -37.325 1.00 96.44 100 LYS A N 1
ATOM 848 C CA . LYS A 1 100 ? 23.694 6.014 -37.887 1.00 96.44 100 LYS A CA 1
ATOM 849 C C . LYS A 1 100 ? 24.879 5.091 -38.169 1.00 96.44 100 LYS A C 1
ATOM 851 O O . LYS A 1 100 ? 25.432 5.133 -39.261 1.00 96.44 100 LYS A O 1
ATOM 856 N N . TRP A 1 101 ? 25.231 4.211 -37.229 1.00 94.12 101 TRP A N 1
ATOM 857 C CA . TRP A 1 101 ? 26.298 3.226 -37.444 1.00 94.12 101 TRP A CA 1
ATOM 858 C C . TRP A 1 101 ? 25.986 2.279 -38.603 1.00 94.12 101 TRP A C 1
ATOM 860 O O . TRP A 1 101 ? 26.872 1.952 -39.388 1.00 94.12 101 TRP A O 1
ATOM 870 N N . SER A 1 102 ? 24.733 1.842 -38.739 1.00 95.38 102 SER A N 1
ATOM 871 C CA . SER A 1 102 ? 24.310 1.005 -39.862 1.00 95.38 102 SER A CA 1
ATOM 872 C C . SER A 1 102 ? 24.437 1.736 -41.201 1.00 95.38 102 SER A C 1
ATOM 874 O O . SER A 1 102 ? 24.834 1.121 -42.190 1.00 95.38 102 SER A O 1
ATOM 876 N N . GLU A 1 103 ? 24.101 3.026 -41.251 1.00 95.19 103 GLU A N 1
ATOM 877 C CA . GLU A 1 103 ? 24.255 3.858 -42.447 1.00 95.19 103 GLU A CA 1
ATOM 878 C C . GLU A 1 103 ? 25.730 4.052 -42.811 1.00 95.19 103 GLU A C 1
ATOM 880 O O . GLU A 1 103 ? 26.098 3.836 -43.964 1.00 95.19 103 GLU A O 1
ATOM 885 N N . GLU A 1 104 ? 26.582 4.381 -41.837 1.00 95.44 104 GLU A N 1
ATOM 886 C CA . GLU A 1 104 ? 28.031 4.529 -42.026 1.00 95.44 104 GLU A CA 1
ATOM 887 C C . GLU A 1 104 ? 28.672 3.225 -42.516 1.00 95.44 104 GLU A C 1
ATOM 889 O O . GLU A 1 104 ? 29.386 3.221 -43.518 1.00 95.44 104 GLU A O 1
ATOM 894 N N . ILE A 1 105 ? 28.357 2.088 -41.883 1.00 94.62 105 ILE A N 1
ATOM 895 C CA . ILE A 1 105 ? 28.823 0.767 -42.334 1.00 94.62 105 ILE A CA 1
ATOM 896 C C . ILE A 1 105 ? 28.319 0.473 -43.752 1.00 94.62 105 ILE A C 1
ATOM 898 O O . ILE A 1 105 ? 29.063 -0.056 -44.579 1.00 94.62 105 ILE A O 1
ATOM 902 N N . GLY A 1 106 ? 27.066 0.816 -44.060 1.00 95.06 106 GLY A N 1
ATOM 903 C CA . GLY A 1 106 ? 26.494 0.660 -45.396 1.00 95.06 106 GLY A CA 1
ATOM 904 C C . GLY A 1 106 ? 27.227 1.485 -46.457 1.00 95.06 106 GLY A C 1
ATOM 905 O O . GLY A 1 106 ? 27.477 0.983 -47.556 1.00 95.06 106 GLY A O 1
ATOM 906 N N . GLN A 1 107 ? 27.605 2.723 -46.130 1.00 94.50 107 GLN A N 1
ATOM 907 C CA . GLN A 1 107 ? 28.387 3.603 -47.002 1.00 94.50 107 GLN A CA 1
ATOM 908 C C . GLN A 1 107 ? 29.798 3.056 -47.224 1.00 94.50 107 GLN A C 1
ATOM 910 O O . GLN A 1 107 ? 30.182 2.853 -48.375 1.00 94.50 107 GLN A O 1
ATOM 915 N N . ILE A 1 108 ? 30.510 2.710 -46.149 1.00 94.31 108 ILE A N 1
ATOM 916 C CA . ILE A 1 108 ? 31.857 2.124 -46.213 1.00 94.31 108 ILE A CA 1
ATOM 917 C C . ILE A 1 108 ? 31.848 0.842 -47.052 1.00 94.31 108 ILE A C 1
ATOM 919 O O . ILE A 1 108 ? 32.672 0.671 -47.947 1.00 94.31 108 ILE A O 1
ATOM 923 N N . ASN A 1 109 ? 30.878 -0.051 -46.834 1.00 94.38 109 ASN A N 1
ATOM 924 C CA . ASN A 1 109 ? 30.755 -1.275 -47.628 1.00 94.38 109 ASN A CA 1
ATOM 925 C C . ASN A 1 109 ? 30.516 -0.979 -49.113 1.00 94.38 109 ASN A C 1
ATOM 927 O O . ASN A 1 109 ? 31.042 -1.680 -49.976 1.00 94.38 109 ASN A O 1
ATOM 931 N N . LYS A 1 110 ? 29.726 0.049 -49.435 1.00 94.75 110 LYS A N 1
ATOM 932 C CA . LYS A 1 110 ? 29.479 0.451 -50.822 1.00 94.75 110 LYS A CA 1
ATOM 933 C C . LYS A 1 110 ? 30.743 1.007 -51.484 1.00 94.75 110 LYS A C 1
ATOM 935 O O . LYS A 1 110 ? 30.991 0.676 -52.642 1.00 94.75 110 LYS A O 1
ATOM 940 N N . GLU A 1 111 ? 31.520 1.812 -50.763 1.00 94.44 111 GLU A N 1
ATOM 941 C CA . GLU A 1 111 ? 32.808 2.347 -51.221 1.00 94.44 111 GLU A CA 1
ATOM 942 C C . GLU A 1 111 ? 33.816 1.222 -51.465 1.00 94.44 111 GLU A C 1
ATOM 944 O O . GLU A 1 111 ? 34.314 1.092 -52.583 1.00 94.44 111 GLU A O 1
ATOM 949 N N . LEU A 1 112 ? 34.006 0.326 -50.491 1.00 93.50 112 LEU A N 1
ATOM 950 C CA . LEU A 1 112 ? 34.885 -0.843 -50.616 1.00 93.50 112 LEU A CA 1
ATOM 951 C C . LEU A 1 112 ? 34.499 -1.741 -51.800 1.00 93.50 112 LEU A C 1
ATOM 953 O O . LEU A 1 112 ? 35.361 -2.216 -52.536 1.00 93.50 112 LEU A O 1
ATOM 957 N N . MET A 1 113 ? 33.201 -1.956 -52.031 1.00 93.31 113 MET A N 1
ATOM 958 C CA . MET A 1 113 ? 32.724 -2.711 -53.197 1.00 93.31 113 MET A CA 1
ATOM 959 C C . MET A 1 113 ? 32.994 -1.988 -54.524 1.00 93.31 113 MET A C 1
ATOM 961 O O . MET A 1 113 ? 33.167 -2.646 -55.552 1.00 93.31 113 MET A O 1
ATOM 965 N N . GLY A 1 114 ? 33.004 -0.653 -54.527 1.00 92.69 114 GLY A N 1
ATOM 966 C CA . GLY A 1 114 ? 33.411 0.156 -55.675 1.00 92.69 114 GLY A CA 1
ATOM 967 C C . GLY A 1 114 ? 34.902 0.006 -55.968 1.00 92.69 114 GLY A C 1
ATOM 968 O O . GLY A 1 114 ? 35.269 -0.354 -57.087 1.00 92.69 114 GLY A O 1
ATOM 969 N N . GLU A 1 115 ? 35.744 0.186 -54.949 1.00 93.50 115 GLU A N 1
ATOM 970 C CA . GLU A 1 115 ? 37.200 0.021 -55.043 1.00 93.50 115 GLU A CA 1
ATOM 971 C C . GLU A 1 115 ? 37.593 -1.391 -55.496 1.00 93.50 115 GLU A C 1
ATOM 973 O O . GLU A 1 115 ? 38.450 -1.547 -56.368 1.00 93.50 115 GLU A O 1
ATOM 978 N N . LEU A 1 116 ? 36.923 -2.423 -54.970 1.00 93.06 116 LEU A N 1
ATOM 979 C CA . LEU A 1 116 ? 37.149 -3.812 -55.368 1.00 93.06 116 LEU A CA 1
ATOM 980 C C . LEU A 1 116 ? 36.839 -4.027 -56.854 1.00 93.06 116 LEU A C 1
ATOM 982 O O . LEU A 1 116 ? 37.665 -4.586 -57.574 1.00 93.06 116 LEU A O 1
ATOM 986 N N . LYS A 1 117 ? 35.690 -3.539 -57.341 1.00 92.44 117 LYS A N 1
ATOM 987 C CA . LYS A 1 117 ? 35.322 -3.637 -58.764 1.00 92.44 117 LYS A CA 1
ATOM 988 C C . LYS A 1 117 ? 36.315 -2.910 -59.667 1.00 92.44 117 LYS A C 1
ATOM 990 O O . LYS A 1 117 ? 36.650 -3.407 -60.742 1.00 92.44 117 LYS A O 1
ATOM 995 N N . GLU A 1 118 ? 36.795 -1.740 -59.252 1.00 92.50 118 GLU A N 1
ATOM 996 C CA . GLU A 1 118 ? 37.823 -1.015 -59.998 1.00 92.50 118 GLU A CA 1
ATOM 997 C C . GLU A 1 118 ? 39.157 -1.768 -60.033 1.00 92.50 118 GLU A C 1
ATOM 999 O O . GLU A 1 118 ? 39.809 -1.817 -61.081 1.00 92.50 118 GLU A O 1
ATOM 1004 N N . ALA A 1 119 ? 39.569 -2.358 -58.909 1.00 89.88 119 ALA A N 1
ATOM 1005 C CA . ALA A 1 119 ? 40.771 -3.179 -58.827 1.00 89.88 119 ALA A CA 1
ATOM 1006 C C . ALA A 1 119 ? 40.658 -4.437 -59.708 1.00 89.88 119 ALA A C 1
ATOM 1008 O O . ALA A 1 119 ? 41.591 -4.745 -60.452 1.00 89.88 119 ALA A O 1
ATOM 1009 N N . GLU A 1 120 ? 39.505 -5.111 -59.702 1.00 91.38 120 GLU A N 1
ATOM 1010 C CA . GLU A 1 120 ? 39.211 -6.263 -60.565 1.00 91.38 120 GLU A CA 1
ATOM 1011 C C . GLU A 1 120 ? 39.270 -5.900 -62.057 1.00 91.38 120 GLU A C 1
ATOM 1013 O O . GLU A 1 120 ? 39.891 -6.613 -62.848 1.00 91.38 120 GLU A O 1
ATOM 1018 N N . GLU A 1 121 ? 38.681 -4.772 -62.464 1.00 90.06 121 GLU A N 1
ATOM 1019 C CA . GLU A 1 121 ? 38.740 -4.285 -63.849 1.00 90.06 121 GLU A CA 1
ATOM 1020 C C . GLU A 1 121 ? 40.171 -3.932 -64.281 1.00 90.06 121 GLU A C 1
ATOM 1022 O O . GLU A 1 121 ? 40.588 -4.266 -65.396 1.00 90.06 121 GLU A O 1
ATOM 1027 N N . LYS A 1 122 ? 40.955 -3.290 -63.404 1.00 90.81 122 LYS A N 1
ATOM 1028 C CA . LYS A 1 122 ? 42.377 -2.997 -63.655 1.00 90.81 122 LYS A CA 1
ATOM 1029 C C . LYS A 1 122 ? 43.186 -4.284 -63.829 1.00 90.81 122 LYS A C 1
ATOM 1031 O O . LYS A 1 122 ? 43.926 -4.393 -64.807 1.00 90.81 122 LYS A O 1
ATOM 1036 N N . LEU A 1 123 ? 42.990 -5.271 -62.953 1.00 88.69 123 LEU A N 1
ATOM 1037 C CA . LEU A 1 123 ? 43.645 -6.579 -63.043 1.00 88.69 123 LEU A CA 1
ATOM 1038 C C . LEU A 1 123 ? 43.250 -7.323 -64.328 1.00 88.69 123 LEU A C 1
ATOM 1040 O O . LEU A 1 123 ? 44.091 -7.875 -65.032 1.00 88.69 123 LEU A O 1
ATOM 1044 N N . LYS A 1 124 ? 41.969 -7.304 -64.702 1.00 89.06 124 LYS A N 1
ATOM 1045 C CA . LYS A 1 124 ? 41.494 -7.933 -65.943 1.00 89.06 124 LYS A CA 1
ATOM 1046 C C . LYS A 1 124 ? 42.137 -7.311 -67.183 1.00 89.06 124 LYS A C 1
ATOM 1048 O O . LYS A 1 124 ? 42.443 -8.022 -68.143 1.00 89.06 124 LYS A O 1
ATOM 1053 N N . LYS A 1 125 ? 42.343 -5.991 -67.179 1.00 87.12 125 LYS A N 1
ATOM 1054 C CA . LYS A 1 125 ? 43.051 -5.282 -68.253 1.00 87.12 125 LYS A CA 1
ATOM 1055 C C . LYS A 1 125 ? 44.533 -5.658 -68.289 1.00 87.12 125 LYS A C 1
ATOM 1057 O O . LYS A 1 125 ? 45.013 -5.953 -69.380 1.00 87.12 125 LYS A O 1
ATOM 1062 N N . SER A 1 126 ? 45.221 -5.721 -67.144 1.00 82.75 126 SER A N 1
ATOM 1063 C CA . SER A 1 126 ? 46.640 -6.111 -67.098 1.00 82.75 126 SER A CA 1
ATOM 1064 C C . SER A 1 126 ? 46.861 -7.549 -67.582 1.00 82.75 126 SER A C 1
ATOM 1066 O O . SER A 1 126 ? 47.700 -7.780 -68.452 1.00 82.75 126 SER A O 1
ATOM 1068 N N . VAL A 1 127 ? 46.031 -8.498 -67.136 1.00 82.75 127 VAL A N 1
ATOM 1069 C CA . VAL A 1 127 ? 46.080 -9.901 -67.590 1.00 82.75 127 VAL A CA 1
ATOM 1070 C C . VAL A 1 127 ? 45.845 -10.009 -69.101 1.00 82.75 127 VAL A C 1
ATOM 1072 O O . VAL A 1 127 ? 46.543 -10.750 -69.792 1.00 82.75 127 VAL A O 1
ATOM 1075 N N . ARG A 1 128 ? 44.899 -9.237 -69.658 1.00 77.44 128 ARG A N 1
ATOM 1076 C CA . ARG A 1 128 ? 44.674 -9.196 -71.115 1.00 77.44 128 ARG A CA 1
ATOM 1077 C C . ARG A 1 128 ? 45.880 -8.643 -71.873 1.00 77.44 128 ARG A C 1
ATOM 1079 O O . ARG A 1 128 ? 46.226 -9.186 -72.917 1.00 77.44 128 ARG A O 1
ATOM 1086 N N . THR A 1 129 ? 46.519 -7.583 -71.378 1.00 73.44 129 THR A N 1
ATOM 1087 C CA . THR A 1 129 ? 47.720 -7.027 -72.023 1.00 73.44 129 THR A CA 1
ATOM 1088 C C . THR A 1 129 ? 48.906 -7.986 -71.970 1.00 73.44 129 THR A C 1
ATOM 1090 O O . THR A 1 129 ? 49.623 -8.113 -72.959 1.00 73.44 129 THR A O 1
ATOM 1093 N N . GLU A 1 130 ? 49.078 -8.723 -70.870 1.00 72.06 130 GLU A N 1
ATOM 1094 C CA . GLU A 1 130 ? 50.109 -9.760 -70.752 1.00 72.06 130 GLU A CA 1
ATOM 1095 C C . GLU A 1 130 ? 49.860 -10.929 -71.713 1.00 72.06 130 GLU A C 1
ATOM 1097 O O . GLU A 1 130 ? 50.791 -11.369 -72.382 1.00 72.06 130 GLU A O 1
ATOM 1102 N N . GLN A 1 131 ? 48.612 -11.383 -71.867 1.00 67.50 131 GLN A N 1
ATOM 1103 C CA . GLN A 1 131 ? 48.254 -12.424 -72.842 1.00 67.50 131 GLN A CA 1
ATOM 1104 C C . GLN A 1 131 ? 48.514 -11.991 -74.292 1.00 67.50 131 GLN A C 1
ATOM 1106 O O . GLN A 1 131 ? 49.016 -12.779 -75.093 1.00 67.50 131 GLN A O 1
ATOM 1111 N N . ILE A 1 132 ? 48.193 -10.741 -74.645 1.00 70.56 132 ILE A N 1
ATOM 1112 C CA . ILE A 1 132 ? 48.451 -10.200 -75.989 1.00 70.56 132 ILE A CA 1
ATOM 1113 C C . ILE A 1 132 ? 49.958 -10.105 -76.248 1.00 70.56 132 ILE A C 1
ATOM 1115 O O . ILE A 1 132 ? 50.419 -10.532 -77.306 1.00 70.56 132 ILE A O 1
ATOM 1119 N N . ASN A 1 133 ? 50.729 -9.610 -75.277 1.00 66.00 133 ASN A N 1
ATOM 1120 C CA . ASN A 1 133 ? 52.184 -9.522 -75.387 1.00 66.00 133 ASN A CA 1
ATOM 1121 C C . ASN A 1 133 ? 52.835 -10.911 -75.457 1.00 66.00 133 ASN A C 1
ATOM 1123 O O . ASN A 1 133 ? 53.698 -11.127 -76.301 1.00 66.00 133 ASN A O 1
ATOM 1127 N N . GLY A 1 134 ? 52.402 -11.876 -74.642 1.00 66.94 134 GLY A N 1
ATOM 1128 C CA . GLY A 1 134 ? 52.890 -13.258 -74.700 1.00 66.94 134 GLY A CA 1
ATOM 1129 C C . GLY A 1 134 ? 52.622 -13.924 -76.055 1.00 66.94 134 GLY A C 1
ATOM 1130 O O . GLY A 1 134 ? 53.520 -14.532 -76.631 1.00 66.94 134 GLY A O 1
ATOM 1131 N N . ASN A 1 135 ? 51.425 -13.730 -76.618 1.00 65.88 135 ASN A N 1
ATOM 1132 C CA . ASN A 1 135 ? 51.073 -14.228 -77.953 1.00 65.88 135 ASN A CA 1
ATOM 1133 C C . ASN A 1 135 ? 51.847 -13.527 -79.083 1.00 65.88 135 ASN A C 1
ATOM 1135 O O . ASN A 1 135 ? 52.108 -14.137 -80.118 1.00 65.88 135 ASN A O 1
ATOM 1139 N N . PHE A 1 136 ? 52.205 -12.254 -78.906 1.00 61.78 136 PHE A N 1
ATOM 1140 C CA . PHE A 1 136 ? 53.049 -11.516 -79.845 1.00 61.78 136 PHE A CA 1
ATOM 1141 C C . PHE A 1 136 ? 54.489 -12.041 -79.838 1.00 61.78 136 PHE A C 1
ATOM 1143 O O . PHE A 1 136 ? 55.045 -12.294 -80.902 1.00 61.78 136 PHE A O 1
ATOM 1150 N N . TRP A 1 137 ? 55.063 -12.282 -78.657 1.00 56.62 137 TRP A N 1
ATOM 1151 C CA . TRP A 1 137 ? 56.404 -12.857 -78.529 1.00 56.62 137 TRP A CA 1
ATOM 1152 C C . TRP A 1 137 ? 56.483 -14.295 -79.053 1.00 56.62 137 TRP A C 1
ATOM 1154 O O . TRP A 1 137 ? 57.456 -14.633 -79.718 1.00 56.62 137 TRP A O 1
ATOM 1164 N N . LEU A 1 138 ? 55.446 -15.113 -78.844 1.00 59.22 138 LEU A N 1
ATOM 1165 C CA . LEU A 1 138 ? 55.358 -16.458 -79.429 1.00 59.22 138 LEU A CA 1
ATOM 1166 C C . LEU A 1 138 ? 55.306 -16.430 -80.968 1.00 59.22 138 LEU A C 1
ATOM 1168 O O . LEU A 1 138 ? 55.919 -17.273 -81.603 1.00 59.22 138 LEU A O 1
ATOM 1172 N N . LYS A 1 139 ? 54.659 -15.425 -81.576 1.00 58.09 139 LYS A N 1
ATOM 1173 C CA . LYS A 1 139 ? 54.602 -15.246 -83.042 1.00 58.09 139 LYS A CA 1
ATOM 1174 C C . LYS A 1 139 ? 55.891 -14.738 -83.695 1.00 58.09 139 LYS A C 1
ATOM 1176 O O . LYS A 1 139 ? 55.969 -14.750 -84.915 1.00 58.09 139 LYS A O 1
ATOM 1181 N N . ILE A 1 140 ? 56.839 -14.215 -82.920 1.00 57.47 140 ILE A N 1
ATOM 1182 C CA . ILE A 1 140 ? 58.134 -13.723 -83.426 1.00 57.47 140 ILE A CA 1
ATOM 1183 C C . ILE A 1 140 ? 59.196 -14.836 -83.421 1.00 57.47 140 ILE A C 1
ATOM 1185 O O . ILE A 1 140 ? 60.233 -14.695 -84.063 1.00 57.47 140 ILE A O 1
ATOM 1189 N N . ILE A 1 141 ? 58.952 -15.923 -82.684 1.00 54.81 141 ILE A N 1
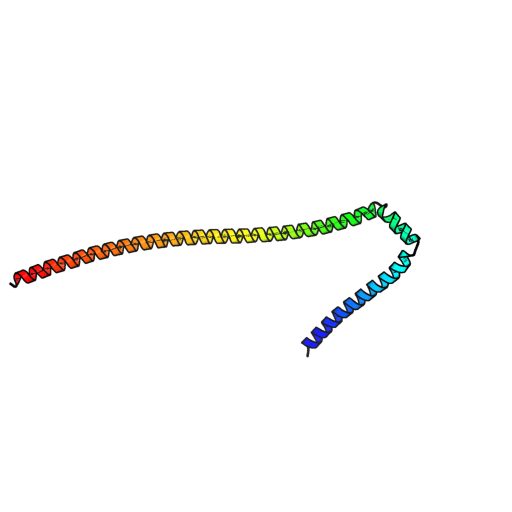ATOM 1190 C CA . ILE A 1 141 ? 59.900 -17.030 -82.497 1.00 54.81 141 ILE A CA 1
ATOM 1191 C C . ILE A 1 141 ? 59.617 -18.208 -83.463 1.00 54.81 141 ILE A C 1
ATOM 1193 O O . ILE A 1 141 ? 60.484 -19.068 -83.612 1.00 54.81 141 ILE A O 1
ATOM 1197 N N . ASP A 1 142 ? 58.476 -18.199 -84.164 1.00 44.59 142 ASP A N 1
ATOM 1198 C CA . ASP A 1 142 ? 58.143 -19.084 -85.301 1.00 44.59 142 ASP A CA 1
ATOM 1199 C C . ASP A 1 142 ? 58.430 -18.403 -86.654 1.00 44.59 142 ASP A C 1
ATOM 1201 O O . ASP A 1 142 ? 58.885 -19.104 -87.590 1.00 44.59 142 ASP A O 1
#

pLDDT: mean 89.99, std 10.86, range [44.59, 98.06]

Radius of gyration: 45.4 Å; chains: 1; bounding box: 88×35×117 Å

Secondary structure (DSSP, 8-state):
-HHHHHHHHHHHHHHHHHHHHHHHHHHHHHHHHHHHH-HHHHHHHHHGGGSHHHHHHHHHHHHHHHHHHHHHHHHHHHHHHHHHHHHHHHHHHHHHHHHHHHHHHHHHHHHHHHHHHHHHHHHHHHHHHHHHHHHHHHHHH-

Foldseek 3Di:
DVVVVVVVVVVVVVVVVVVVVVVVVVVVVVVVVVLVPDPVSVVCVVCQVVPVVSVCVVVVVVVVVVVVVVVVVVVVVVVVVVVVVVVVVVVVVVVVVVVVVVVVVVVVVVVVVVVVVVVVVVVVVVVVVVVVVVVVVVVVVD

Sequence (142 aa):
ANCRKYLISKRMEKEREKDEAIRIIQWNLERWQDLNKSKWWKLFVYIRPLIPAASVDAREHRLKEHLAQLELELDELRSEHSRAQLELESAQKSKQIAEKWSEEIGQINKELMGELKEAEEKLKKSVRTEQINGNFWLKIID

Organism: Meloidogyne incognita (NCBI:txid6306)